Protein AF-N0ASH1-F1 (afdb_monomer_lite)

Radius of gyration: 16.99 Å; chains: 1; bounding box: 38×29×59 Å

pLDDT: mean 75.9, std 15.87, range [39.75, 93.0]

Structure (mmCIF, N/CA/C/O backbone):
data_AF-N0ASH1-F1
#
_entry.id   AF-N0ASH1-F1
#
loop_
_atom_site.group_PDB
_atom_site.id
_atom_site.type_symbol
_atom_site.label_atom_id
_atom_site.label_alt_id
_atom_site.label_comp_id
_atom_site.label_asym_id
_atom_site.label_entity_id
_atom_site.label_seq_id
_atom_site.pdbx_PDB_ins_code
_atom_site.Cartn_x
_atom_site.Cartn_y
_atom_site.Cartn_z
_atom_site.occupancy
_atom_site.B_iso_or_equiv
_atom_site.auth_seq_id
_atom_site.auth_comp_id
_atom_site.auth_asym_id
_atom_site.auth_atom_id
_atom_site.pdbx_PDB_model_num
ATOM 1 N N . MET A 1 1 ? -21.150 -9.308 -2.454 1.00 39.75 1 MET A N 1
ATOM 2 C CA . MET A 1 1 ? -20.164 -8.218 -2.294 1.00 39.75 1 MET A CA 1
ATOM 3 C C . MET A 1 1 ? -19.318 -8.538 -1.071 1.00 39.75 1 MET A C 1
ATOM 5 O O . MET A 1 1 ? -19.866 -8.576 0.022 1.00 39.75 1 MET A O 1
ATOM 9 N N . VAL A 1 2 ? -18.038 -8.876 -1.244 1.00 43.66 2 VAL A N 1
ATOM 10 C CA . VAL A 1 2 ? -17.147 -9.175 -0.110 1.00 43.66 2 VAL A CA 1
ATOM 11 C C . VAL A 1 2 ? -16.664 -7.842 0.457 1.00 43.66 2 VAL A C 1
ATOM 13 O O . VAL A 1 2 ? -16.093 -7.033 -0.272 1.00 43.66 2 VAL A O 1
ATOM 16 N N . LEU A 1 3 ? -16.948 -7.574 1.731 1.00 45.31 3 LEU A N 1
ATOM 17 C CA . LEU A 1 3 ? -16.422 -6.404 2.435 1.00 45.31 3 LEU A CA 1
ATOM 18 C C . LEU A 1 3 ? -14.893 -6.511 2.489 1.00 45.31 3 LEU A C 1
ATOM 20 O O . LEU A 1 3 ? -14.351 -7.302 3.257 1.00 45.31 3 LEU A O 1
ATOM 24 N N . LYS A 1 4 ? -14.199 -5.725 1.660 1.00 68.44 4 LYS A N 1
ATOM 25 C CA . LYS A 1 4 ? -12.736 -5.639 1.668 1.00 68.44 4 LYS A CA 1
ATOM 26 C C . LYS A 1 4 ? -12.288 -4.875 2.913 1.00 68.44 4 LYS A C 1
ATOM 28 O O . LYS A 1 4 ? -12.740 -3.755 3.169 1.00 68.44 4 LYS A O 1
ATOM 33 N N . LYS A 1 5 ? -11.418 -5.486 3.716 1.00 75.00 5 LYS A N 1
ATOM 34 C CA . LYS A 1 5 ? -10.922 -4.886 4.956 1.00 75.00 5 LYS A CA 1
ATOM 35 C C . LYS A 1 5 ? -9.997 -3.715 4.627 1.00 75.00 5 LYS A C 1
ATOM 37 O O . LYS A 1 5 ? -8.935 -3.901 4.044 1.00 75.00 5 LYS A O 1
ATOM 42 N N . LYS A 1 6 ? -10.428 -2.512 5.006 1.00 82.81 6 LYS A N 1
ATOM 43 C CA . LYS A 1 6 ? -9.694 -1.254 4.826 1.00 82.81 6 LYS A CA 1
ATOM 44 C C . LYS A 1 6 ? -8.549 -1.152 5.838 1.00 82.81 6 LYS A C 1
ATOM 46 O O . LYS A 1 6 ? -8.741 -1.387 7.033 1.00 82.81 6 LYS A O 1
ATOM 51 N N . LEU A 1 7 ? -7.368 -0.779 5.367 1.00 82.12 7 LEU A N 1
ATOM 52 C CA . LEU A 1 7 ? -6.109 -0.723 6.097 1.00 82.12 7 LEU A CA 1
ATOM 53 C C . LEU A 1 7 ? -5.510 0.685 6.008 1.00 82.12 7 LEU A C 1
ATOM 55 O O . LEU A 1 7 ? -5.461 1.300 4.944 1.00 82.12 7 LEU A O 1
ATOM 59 N N . SER A 1 8 ? -5.012 1.188 7.138 1.00 83.62 8 SER A N 1
ATOM 60 C CA . SER A 1 8 ? -4.124 2.354 7.134 1.00 83.62 8 SER A CA 1
ATOM 61 C C . SER A 1 8 ? -2.764 1.983 6.542 1.00 83.62 8 SER A C 1
ATOM 63 O O . SER A 1 8 ? -2.392 0.808 6.561 1.00 83.62 8 SER A O 1
ATOM 65 N N . VAL A 1 9 ? -1.986 2.978 6.104 1.00 86.25 9 VAL A N 1
ATOM 66 C CA . VAL A 1 9 ? -0.599 2.798 5.626 1.00 86.25 9 VAL A CA 1
ATOM 67 C C . VAL A 1 9 ? 0.216 1.963 6.612 1.00 86.25 9 VAL A C 1
ATOM 69 O O . VAL A 1 9 ? 0.762 0.926 6.250 1.00 86.25 9 VAL A O 1
ATOM 72 N N . LYS A 1 10 ? 0.197 2.342 7.893 1.00 86.69 10 LYS A N 1
ATOM 73 C CA . LYS A 1 10 ? 0.892 1.630 8.972 1.00 86.69 10 LYS A CA 1
ATOM 74 C C . LYS A 1 10 ? 0.444 0.177 9.141 1.00 86.69 10 LYS A C 1
ATOM 76 O O . LYS A 1 10 ? 1.268 -0.703 9.382 1.00 86.69 10 LYS A O 1
ATOM 81 N N . LYS A 1 11 ? -0.863 -0.102 9.048 1.00 86.94 11 LYS A N 1
ATOM 82 C CA . LYS A 1 11 ? -1.386 -1.479 9.149 1.00 86.94 11 LYS A CA 1
ATOM 83 C C . LYS A 1 11 ? -1.004 -2.306 7.925 1.00 86.94 11 LYS A C 1
ATOM 85 O O . LYS A 1 11 ? -0.643 -3.466 8.089 1.00 86.94 11 LYS A O 1
ATOM 90 N N . PHE A 1 12 ? -1.054 -1.709 6.739 1.00 90.56 12 PHE A N 1
ATOM 91 C CA . PHE A 1 12 ? -0.644 -2.356 5.500 1.00 90.56 12 PHE A CA 1
ATOM 92 C C . PHE A 1 12 ? 0.854 -2.681 5.521 1.00 90.56 12 PHE A C 1
ATOM 94 O O . PHE A 1 12 ? 1.215 -3.829 5.304 1.00 90.56 12 PHE A O 1
ATOM 101 N N . ALA A 1 13 ? 1.704 -1.722 5.904 1.00 90.00 13 ALA A N 1
ATOM 102 C CA . ALA A 1 13 ? 3.150 -1.894 6.065 1.00 90.00 13 ALA A CA 1
ATOM 103 C C . ALA A 1 13 ? 3.483 -3.085 6.987 1.00 90.00 13 ALA A C 1
ATOM 105 O O . ALA A 1 13 ? 4.200 -4.009 6.602 1.00 90.00 13 ALA A O 1
ATOM 106 N N . LYS A 1 14 ? 2.850 -3.136 8.170 1.00 89.56 14 LYS A N 1
ATOM 107 C CA . LYS A 1 14 ? 2.976 -4.276 9.094 1.00 89.56 14 LYS A CA 1
ATOM 108 C C . LYS A 1 14 ? 2.542 -5.604 8.473 1.00 89.56 14 LYS A C 1
ATOM 110 O O . LYS A 1 14 ? 3.194 -6.612 8.712 1.00 89.56 14 LYS A O 1
ATOM 115 N N . LEU A 1 15 ? 1.447 -5.613 7.713 1.00 88.88 15 LEU A N 1
ATOM 116 C CA . LEU A 1 15 ? 0.911 -6.825 7.092 1.00 88.88 15 LEU A CA 1
ATOM 117 C C . LEU A 1 15 ? 1.851 -7.392 6.022 1.00 88.88 15 LEU A C 1
ATOM 119 O O . LEU A 1 15 ? 2.010 -8.606 5.934 1.00 88.88 15 LEU A O 1
ATOM 123 N N . VAL A 1 16 ? 2.483 -6.525 5.231 1.00 88.31 16 VAL A N 1
ATOM 124 C CA . VAL A 1 16 ? 3.432 -6.937 4.188 1.00 88.31 16 VAL A CA 1
ATOM 125 C C . VAL A 1 16 ? 4.845 -7.192 4.722 1.00 88.31 16 VAL A C 1
ATOM 127 O O . VAL A 1 16 ? 5.719 -7.556 3.948 1.00 88.31 16 VAL A O 1
ATOM 130 N N . GLY A 1 17 ? 5.077 -7.025 6.029 1.00 84.50 17 GLY A N 1
ATOM 131 C CA . GLY A 1 17 ? 6.383 -7.251 6.654 1.00 84.50 17 GLY A CA 1
ATOM 132 C C . GLY A 1 17 ? 7.417 -6.155 6.372 1.00 84.50 17 GLY A C 1
ATOM 133 O O . GLY A 1 17 ? 8.607 -6.392 6.550 1.00 84.50 17 GLY A O 1
ATOM 134 N N . HIS A 1 18 ? 6.986 -4.959 5.955 1.00 73.94 18 HIS A N 1
ATOM 135 C CA . HIS A 1 18 ? 7.877 -3.840 5.638 1.00 73.94 18 HIS A CA 1
ATOM 136 C C . HIS A 1 18 ? 7.629 -2.635 6.544 1.00 73.94 18 HIS A C 1
ATOM 138 O O . HIS A 1 18 ? 6.498 -2.311 6.891 1.00 73.94 18 HIS A O 1
ATOM 144 N N . HIS A 1 19 ? 8.699 -1.924 6.899 1.00 68.06 19 HIS A N 1
ATOM 145 C CA . HIS A 1 19 ? 8.627 -0.759 7.789 1.00 68.06 19 HIS A CA 1
ATOM 146 C C . HIS A 1 19 ? 8.636 0.593 7.055 1.00 68.06 19 HIS A C 1
ATOM 148 O O . HIS A 1 19 ? 8.508 1.631 7.700 1.00 68.06 19 HIS A O 1
ATOM 154 N N . SER A 1 20 ? 8.749 0.609 5.719 1.00 83.31 20 SER A N 1
ATOM 155 C CA . SER A 1 20 ? 8.739 1.857 4.944 1.00 83.31 20 SER A CA 1
ATOM 156 C C . SER A 1 20 ? 7.311 2.327 4.662 1.00 83.31 20 SER A C 1
ATOM 158 O O . SER A 1 20 ? 6.754 2.082 3.593 1.00 83.31 20 SER A O 1
ATOM 160 N N . GLU A 1 21 ? 6.711 3.039 5.620 1.00 85.94 21 GLU A N 1
ATOM 161 C CA . GLU A 1 21 ? 5.430 3.728 5.406 1.00 85.94 21 GLU A CA 1
ATOM 162 C C . GLU A 1 21 ? 5.499 4.717 4.225 1.00 85.94 21 GLU A C 1
ATOM 164 O O . GLU A 1 21 ? 4.500 4.912 3.538 1.00 85.94 21 GLU A O 1
ATOM 169 N N . GLY A 1 22 ? 6.679 5.284 3.941 1.00 87.00 22 GLY A N 1
ATOM 170 C CA . GLY A 1 22 ? 6.913 6.167 2.794 1.00 87.00 22 GLY A CA 1
ATOM 171 C C . GLY A 1 22 ? 6.636 5.487 1.452 1.00 87.00 22 GLY A C 1
ATOM 172 O O . GLY A 1 22 ? 5.841 5.993 0.665 1.00 87.00 22 GLY A O 1
ATOM 173 N N . ASN A 1 23 ? 7.194 4.296 1.215 1.00 89.06 23 ASN A N 1
ATOM 174 C CA . ASN A 1 23 ? 6.957 3.579 -0.045 1.00 89.06 23 ASN A CA 1
ATOM 175 C C . ASN A 1 23 ? 5.496 3.121 -0.173 1.00 89.06 23 ASN A C 1
ATOM 177 O O . ASN A 1 23 ? 4.941 3.128 -1.269 1.00 89.06 23 ASN A O 1
ATOM 181 N N . ILE A 1 24 ? 4.842 2.783 0.943 1.00 91.19 24 ILE A N 1
ATOM 182 C CA . ILE A 1 24 ? 3.409 2.455 0.952 1.00 91.19 24 ILE A CA 1
ATOM 183 C C . ILE A 1 24 ? 2.548 3.681 0.604 1.00 91.19 24 ILE A C 1
ATOM 185 O O . ILE A 1 24 ? 1.548 3.538 -0.101 1.00 91.19 24 ILE A O 1
ATOM 189 N N . ARG A 1 25 ? 2.927 4.891 1.046 1.00 89.12 25 ARG A N 1
ATOM 190 C CA . ARG A 1 25 ? 2.254 6.141 0.641 1.00 89.12 25 ARG A CA 1
ATOM 191 C C . ARG A 1 25 ? 2.397 6.384 -0.858 1.00 89.12 25 ARG A C 1
ATOM 193 O O . ARG A 1 25 ? 1.386 6.605 -1.516 1.00 89.12 25 ARG A O 1
ATOM 200 N N . VAL A 1 26 ? 3.612 6.254 -1.396 1.00 89.81 26 VAL A N 1
ATOM 201 C CA . VAL A 1 26 ? 3.876 6.402 -2.840 1.00 89.81 26 VAL A CA 1
ATOM 202 C C . VAL A 1 26 ? 3.082 5.377 -3.652 1.00 89.81 26 VAL A C 1
ATOM 204 O O . VAL A 1 26 ? 2.479 5.713 -4.668 1.00 89.81 26 VAL A O 1
ATOM 207 N N . PHE A 1 27 ? 3.002 4.133 -3.182 1.00 91.75 27 PHE A N 1
ATOM 208 C CA . PHE A 1 27 ? 2.173 3.111 -3.815 1.00 91.75 27 PHE A CA 1
ATOM 209 C C . PHE A 1 27 ? 0.686 3.472 -3.807 1.00 91.75 27 PHE A C 1
ATOM 211 O O . PHE A 1 27 ? 0.034 3.404 -4.848 1.00 91.75 27 PHE A O 1
ATOM 218 N N . ARG A 1 28 ? 0.152 3.928 -2.665 1.00 90.44 28 ARG A N 1
ATOM 219 C CA . ARG A 1 28 ? -1.238 4.403 -2.564 1.00 90.44 28 ARG A CA 1
ATOM 220 C C . ARG A 1 28 ? -1.509 5.562 -3.524 1.00 90.44 28 ARG A C 1
ATOM 222 O O . ARG A 1 28 ? -2.564 5.597 -4.149 1.00 90.44 28 ARG A O 1
ATOM 229 N N . GLU A 1 29 ? -0.570 6.492 -3.654 1.00 88.38 29 GLU A N 1
ATOM 230 C CA . GLU A 1 29 ? -0.657 7.605 -4.600 1.00 88.38 29 GLU A CA 1
ATOM 231 C C . GLU A 1 29 ? -0.696 7.115 -6.053 1.00 88.38 29 GLU A C 1
ATOM 233 O O . GLU A 1 29 ? -1.580 7.514 -6.810 1.00 88.38 29 GLU A O 1
ATOM 238 N N . ARG A 1 30 ? 0.179 6.180 -6.435 1.00 89.25 30 ARG A N 1
ATOM 239 C CA . ARG A 1 30 ? 0.207 5.624 -7.797 1.00 89.25 30 ARG A CA 1
ATOM 240 C C . ARG A 1 30 ? -1.066 4.877 -8.167 1.00 89.25 30 ARG A C 1
ATOM 242 O O . ARG A 1 30 ? -1.588 5.083 -9.260 1.00 89.25 30 ARG A O 1
ATOM 249 N N . LEU A 1 31 ? -1.627 4.097 -7.243 1.00 89.12 31 LEU A N 1
ATOM 250 C CA . LEU A 1 31 ? -2.933 3.462 -7.446 1.00 89.12 31 LEU A CA 1
ATOM 251 C C . LEU A 1 31 ? -4.034 4.492 -7.750 1.00 89.12 31 LEU A C 1
ATOM 253 O O . LEU A 1 31 ? -4.928 4.212 -8.547 1.00 89.12 31 LEU A O 1
ATOM 257 N N . ARG A 1 32 ? -3.972 5.694 -7.161 1.00 86.88 32 ARG A N 1
ATOM 258 C CA . ARG A 1 32 ? -4.926 6.776 -7.464 1.00 86.88 32 ARG A CA 1
ATOM 259 C C . ARG A 1 32 ? -4.677 7.418 -8.815 1.00 86.88 32 ARG A C 1
ATOM 261 O O . ARG A 1 32 ? -5.633 7.632 -9.552 1.00 86.88 32 ARG A O 1
ATOM 268 N N . LEU A 1 33 ? -3.418 7.696 -9.154 1.00 84.94 33 LEU A N 1
ATOM 269 C CA . LEU A 1 33 ? -3.050 8.250 -10.464 1.00 84.94 33 LEU A CA 1
ATOM 270 C C . LEU A 1 33 ? -3.499 7.332 -11.611 1.00 84.94 33 LEU A C 1
ATOM 272 O O . LEU A 1 33 ? -3.892 7.799 -12.679 1.00 84.94 33 LEU A O 1
ATOM 276 N N . LYS A 1 34 ? -3.495 6.019 -11.366 1.00 83.31 34 LYS A N 1
ATOM 277 C CA . LYS A 1 34 ? -3.980 4.991 -12.296 1.00 83.31 34 LYS A CA 1
ATOM 278 C C . LYS A 1 34 ? -5.490 4.724 -12.185 1.00 83.31 34 LYS A C 1
ATOM 280 O O . LYS A 1 34 ? -6.013 3.873 -12.891 1.00 83.31 34 LYS A O 1
ATOM 285 N N . GLY A 1 35 ? -6.206 5.440 -11.314 1.00 81.69 35 GLY A N 1
ATOM 286 C CA . GLY A 1 35 ? -7.660 5.332 -11.153 1.00 81.69 35 GLY A CA 1
ATOM 287 C C . GLY A 1 35 ? -8.152 4.036 -10.498 1.00 81.69 35 GLY A C 1
ATOM 288 O O . GLY A 1 35 ? -9.351 3.768 -10.525 1.00 81.69 35 GLY A O 1
ATOM 289 N N . ILE A 1 36 ? -7.254 3.245 -9.903 1.00 84.94 36 ILE A N 1
ATOM 290 C CA . ILE A 1 36 ? -7.564 1.950 -9.274 1.00 84.94 36 ILE A CA 1
ATOM 291 C C . ILE A 1 36 ? -8.296 2.152 -7.951 1.00 84.94 36 ILE A C 1
ATOM 293 O O . ILE A 1 36 ? -9.240 1.430 -7.633 1.00 84.94 36 ILE A O 1
ATOM 297 N N . ILE A 1 37 ? -7.872 3.158 -7.186 1.00 84.25 37 ILE A N 1
ATOM 298 C CA . ILE A 1 37 ? -8.541 3.582 -5.955 1.00 84.25 37 ILE A CA 1
ATOM 299 C C . ILE A 1 37 ? -8.868 5.071 -6.037 1.00 84.25 37 ILE A C 1
ATOM 301 O O . ILE A 1 37 ? -8.190 5.838 -6.724 1.00 84.25 37 ILE A O 1
ATOM 305 N N . LYS A 1 38 ? -9.906 5.506 -5.325 1.00 80.88 38 LYS A N 1
ATOM 306 C CA . LYS A 1 38 ? -10.304 6.919 -5.304 1.00 80.88 38 LYS A CA 1
ATOM 307 C C . LYS A 1 38 ? -9.422 7.746 -4.367 1.00 80.88 38 LYS A C 1
ATOM 309 O O . LYS A 1 38 ? -8.723 7.233 -3.488 1.00 80.88 38 LYS A O 1
ATOM 314 N N . ASN A 1 39 ? -9.511 9.069 -4.509 1.00 75.25 39 ASN A N 1
ATOM 315 C CA . ASN A 1 39 ? -8.930 9.995 -3.539 1.00 75.25 39 ASN A CA 1
ATOM 316 C C . ASN A 1 39 ? -9.411 9.659 -2.124 1.00 75.25 39 ASN A C 1
ATOM 318 O O . ASN A 1 39 ? -10.594 9.397 -1.906 1.00 75.25 39 ASN A O 1
ATOM 322 N N . ASN A 1 40 ? -8.478 9.671 -1.169 1.00 71.88 40 ASN A N 1
ATOM 323 C CA . ASN A 1 40 ? -8.717 9.346 0.241 1.00 71.88 40 ASN A CA 1
ATOM 324 C C . ASN A 1 40 ? -9.201 7.910 0.515 1.00 71.88 40 ASN A C 1
ATOM 326 O O . ASN A 1 40 ? -9.556 7.591 1.651 1.00 71.88 40 ASN A O 1
ATOM 330 N N . GLU A 1 41 ? -9.191 7.022 -0.482 1.00 80.44 41 GLU A N 1
ATOM 331 C CA . GLU A 1 41 ? -9.506 5.617 -0.264 1.00 80.44 41 GLU A CA 1
ATOM 332 C C . GLU A 1 41 ? -8.326 4.912 0.437 1.00 80.44 41 GLU A C 1
ATOM 334 O O . GLU A 1 41 ? -7.174 5.056 0.009 1.00 80.44 41 GLU A O 1
ATOM 339 N N . PRO A 1 42 ? -8.571 4.206 1.558 1.00 82.94 42 PRO A N 1
ATOM 340 C CA . PRO A 1 42 ? -7.542 3.422 2.230 1.00 82.94 42 PRO A CA 1
ATOM 341 C C . PRO A 1 42 ? -7.178 2.178 1.416 1.00 82.94 42 PRO A C 1
ATOM 343 O O . PRO A 1 42 ? -7.990 1.669 0.647 1.00 82.94 42 PRO A O 1
ATOM 346 N N . LEU A 1 43 ? -5.976 1.651 1.654 1.00 88.88 43 LEU A N 1
ATOM 347 C CA . LEU A 1 43 ? -5.545 0.386 1.063 1.00 88.88 43 LEU A CA 1
ATOM 348 C C . LEU A 1 43 ? -6.388 -0.768 1.610 1.00 88.88 43 LEU A C 1
ATOM 350 O O . LEU A 1 43 ? -6.949 -0.685 2.702 1.00 88.88 43 LEU A O 1
ATOM 354 N N . THR A 1 44 ? -6.450 -1.868 0.883 1.00 90.00 44 THR A N 1
ATOM 355 C CA . THR A 1 44 ? -7.211 -3.062 1.255 1.00 90.00 44 THR A CA 1
ATOM 356 C C . THR A 1 44 ? -6.335 -4.311 1.133 1.00 90.00 44 THR A C 1
ATOM 358 O O . THR A 1 44 ? -5.289 -4.287 0.490 1.00 90.00 44 THR A O 1
ATOM 361 N N . GLU A 1 45 ? -6.703 -5.397 1.820 1.00 88.81 45 GLU A N 1
ATOM 362 C CA . GLU A 1 45 ? -5.881 -6.624 1.890 1.00 88.81 45 GLU A CA 1
ATOM 363 C C . GLU A 1 45 ? -5.653 -7.312 0.529 1.00 88.81 45 GLU A C 1
ATOM 365 O O . GLU A 1 45 ? -4.647 -7.989 0.344 1.00 88.81 45 GLU A O 1
ATOM 370 N N . ASP A 1 46 ? -6.534 -7.103 -0.443 1.00 88.50 46 ASP A N 1
ATOM 371 C CA . ASP A 1 46 ? -6.405 -7.581 -1.827 1.00 88.50 46 ASP A CA 1
ATOM 372 C C . ASP A 1 46 ? -5.269 -6.910 -2.613 1.00 88.50 46 ASP A C 1
ATOM 374 O O . ASP A 1 46 ? -4.840 -7.448 -3.625 1.00 88.50 46 ASP A O 1
ATOM 378 N N . LEU A 1 47 ? -4.725 -5.788 -2.133 1.00 90.56 47 LEU A N 1
ATOM 379 C CA . LEU A 1 47 ? -3.547 -5.150 -2.729 1.00 90.56 47 LEU A CA 1
ATOM 380 C C . LEU A 1 47 ? -2.224 -5.752 -2.220 1.00 90.56 47 LEU A C 1
ATOM 382 O O . LEU A 1 47 ? -1.150 -5.374 -2.687 1.00 90.56 47 LEU A O 1
ATOM 386 N N . VAL A 1 48 ? -2.266 -6.688 -1.263 1.00 90.81 48 VAL A N 1
ATOM 387 C CA . VAL A 1 48 ? -1.062 -7.349 -0.727 1.00 90.81 48 VAL A CA 1
ATOM 388 C C . VAL A 1 48 ? -0.313 -8.172 -1.786 1.00 90.81 48 VAL A C 1
ATOM 390 O O . VAL A 1 48 ? 0.912 -8.059 -1.823 1.00 90.81 48 VAL A O 1
ATOM 393 N N . PRO A 1 49 ? -0.965 -8.984 -2.643 1.00 90.38 49 PRO A N 1
ATOM 394 C CA . PRO A 1 49 ? -0.282 -9.678 -3.736 1.00 90.38 49 PRO A CA 1
ATOM 395 C C . PRO A 1 49 ? 0.427 -8.713 -4.693 1.00 90.38 49 PRO A C 1
ATOM 397 O O . PRO A 1 49 ? 1.608 -8.902 -4.964 1.00 90.38 49 PRO A O 1
ATOM 400 N N . VAL A 1 50 ? -0.242 -7.621 -5.084 1.00 91.75 50 VAL A N 1
ATOM 401 C CA . VAL A 1 50 ? 0.337 -6.567 -5.940 1.00 91.75 50 VAL A CA 1
ATOM 402 C C . VAL A 1 50 ? 1.595 -5.977 -5.298 1.00 91.75 50 VAL A C 1
ATOM 404 O O . VAL A 1 50 ? 2.635 -5.853 -5.938 1.00 91.75 50 VAL A O 1
ATOM 407 N N . TRP A 1 51 ? 1.545 -5.674 -3.997 1.00 93.00 51 TRP A N 1
ATOM 408 C CA . TRP A 1 51 ? 2.721 -5.191 -3.272 1.00 93.00 51 TRP A CA 1
ATOM 409 C C . TRP A 1 51 ? 3.873 -6.207 -3.252 1.00 93.00 51 TRP A C 1
ATOM 411 O O . TRP A 1 51 ? 5.034 -5.824 -3.391 1.00 93.00 51 TRP A O 1
ATOM 421 N N . LYS A 1 52 ? 3.575 -7.500 -3.080 1.00 91.06 52 LYS A N 1
ATOM 422 C CA . LYS A 1 52 ? 4.600 -8.555 -3.094 1.00 91.06 52 LYS A CA 1
ATOM 423 C C . LYS A 1 52 ? 5.295 -8.647 -4.448 1.00 91.06 52 LYS A C 1
ATOM 425 O O . LYS A 1 52 ? 6.511 -8.7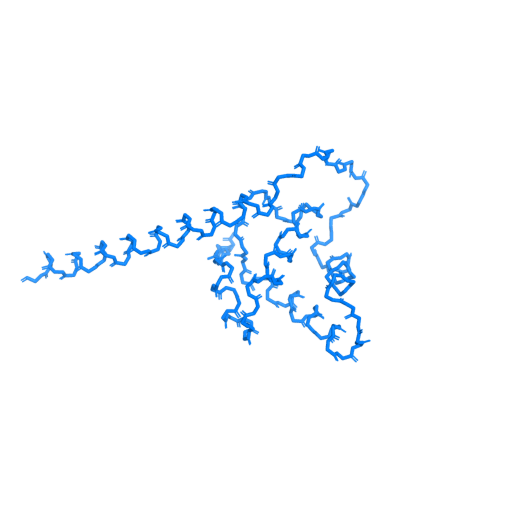80 -4.473 1.00 91.06 52 LYS A O 1
ATOM 430 N N . GLU A 1 53 ? 4.556 -8.523 -5.546 1.00 91.56 53 GLU A N 1
ATOM 431 C CA . GLU A 1 53 ? 5.131 -8.495 -6.895 1.00 91.56 53 GLU A CA 1
ATOM 432 C C . GLU A 1 53 ? 6.042 -7.279 -7.104 1.00 91.56 53 GLU A C 1
ATOM 434 O O . GLU A 1 53 ? 7.152 -7.431 -7.613 1.00 91.56 53 GLU A O 1
ATOM 439 N N . ILE A 1 54 ? 5.630 -6.093 -6.635 1.00 92.38 54 ILE A N 1
ATOM 440 C CA . ILE A 1 54 ? 6.460 -4.873 -6.668 1.00 92.38 54 ILE A CA 1
ATOM 441 C C . ILE A 1 54 ? 7.758 -5.089 -5.888 1.00 92.38 54 ILE A C 1
ATOM 443 O O . ILE A 1 54 ? 8.841 -4.769 -6.376 1.00 92.38 54 ILE A O 1
ATOM 447 N N . PHE A 1 55 ? 7.658 -5.648 -4.682 1.00 91.44 55 PHE A N 1
ATOM 448 C CA . PHE A 1 55 ? 8.821 -5.934 -3.851 1.00 91.44 55 PHE A CA 1
ATOM 449 C C . PHE A 1 55 ? 9.763 -6.942 -4.521 1.00 91.44 55 PHE A C 1
ATOM 451 O O . PHE A 1 55 ? 10.970 -6.722 -4.566 1.00 91.44 55 PHE A O 1
ATOM 458 N N . THR A 1 56 ? 9.219 -8.017 -5.096 1.00 90.44 56 THR A N 1
ATOM 459 C CA . THR A 1 56 ? 9.991 -9.003 -5.857 1.00 90.44 56 THR A CA 1
ATOM 460 C C . THR A 1 56 ? 10.703 -8.365 -7.047 1.00 90.44 56 THR A C 1
ATOM 462 O O . THR A 1 56 ? 11.889 -8.626 -7.238 1.00 90.44 56 THR A O 1
ATOM 465 N N . ALA A 1 57 ? 10.028 -7.505 -7.814 1.00 88.25 57 ALA A N 1
A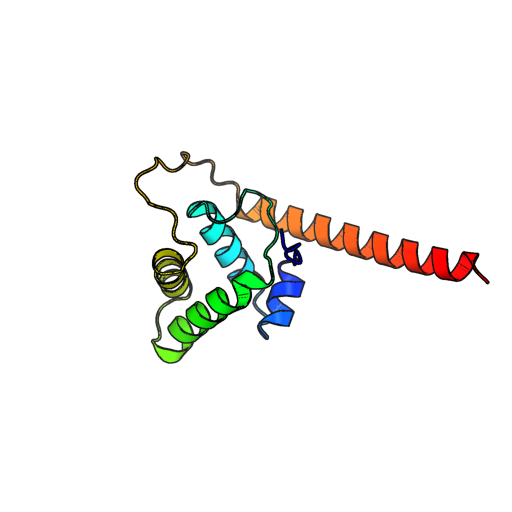TOM 466 C CA . ALA A 1 57 ? 10.652 -6.779 -8.916 1.00 88.25 57 ALA A CA 1
ATOM 467 C C . ALA A 1 57 ? 11.808 -5.897 -8.413 1.00 88.25 57 ALA A C 1
ATOM 469 O O . ALA A 1 57 ? 12.918 -5.999 -8.930 1.00 88.25 57 ALA A O 1
ATOM 470 N N . HIS A 1 58 ? 11.593 -5.108 -7.356 1.00 91.44 58 HIS A N 1
ATOM 471 C CA . HIS A 1 58 ? 12.631 -4.248 -6.781 1.00 91.44 58 HIS A CA 1
ATOM 472 C C . HIS A 1 58 ? 13.865 -5.032 -6.308 1.00 91.44 58 HIS A C 1
ATOM 474 O O . HIS A 1 58 ? 14.978 -4.761 -6.753 1.00 91.44 58 HIS A O 1
ATOM 480 N N . GLU A 1 59 ? 13.676 -6.025 -5.436 1.00 89.62 59 GLU A N 1
ATOM 481 C CA . GLU A 1 59 ? 14.793 -6.728 -4.792 1.00 89.62 59 GLU A CA 1
ATOM 482 C C . GLU A 1 59 ? 15.506 -7.708 -5.724 1.00 89.62 59 GLU A C 1
ATOM 484 O O . GLU A 1 59 ? 16.723 -7.855 -5.655 1.00 89.62 59 GLU A O 1
ATOM 489 N N . GLN A 1 60 ? 14.761 -8.417 -6.579 1.00 84.69 60 GLN A N 1
ATOM 490 C CA . GLN A 1 60 ? 15.342 -9.484 -7.399 1.00 84.69 60 GLN A CA 1
ATOM 491 C C . GLN A 1 60 ? 15.814 -8.987 -8.761 1.00 84.69 60 GLN A C 1
ATOM 493 O O . GLN A 1 60 ? 16.759 -9.546 -9.312 1.00 84.69 60 GLN A O 1
ATOM 498 N N . GLN A 1 61 ? 15.166 -7.958 -9.315 1.00 82.75 61 GLN A N 1
ATOM 499 C CA . GLN A 1 61 ? 15.500 -7.421 -10.640 1.00 82.75 61 GLN A CA 1
ATOM 500 C C . GLN A 1 61 ? 16.283 -6.104 -10.550 1.00 82.75 61 GLN A C 1
ATOM 502 O O . GLN A 1 61 ? 16.766 -5.618 -11.568 1.00 82.75 61 GLN A O 1
ATOM 507 N N . GLY A 1 62 ? 16.438 -5.535 -9.347 1.00 85.38 62 GLY A N 1
ATOM 508 C CA . GLY A 1 62 ? 17.238 -4.331 -9.106 1.00 85.38 62 GLY A CA 1
ATOM 509 C C . GLY A 1 62 ? 16.645 -3.052 -9.701 1.00 85.38 62 GLY A C 1
ATOM 510 O O . GLY A 1 62 ? 17.351 -2.053 -9.822 1.00 85.38 62 GLY A O 1
ATOM 511 N N . VAL A 1 63 ? 15.370 -3.073 -10.094 1.00 88.88 63 VAL A N 1
ATOM 512 C CA . VAL A 1 63 ? 14.662 -1.896 -10.619 1.00 88.88 63 VAL A CA 1
ATOM 513 C C . VAL A 1 63 ? 14.297 -0.941 -9.487 1.00 88.88 63 VAL A C 1
ATOM 515 O O . VAL A 1 63 ? 14.128 -1.360 -8.342 1.00 88.88 63 VAL A O 1
ATOM 518 N N . SER A 1 64 ? 14.147 0.353 -9.768 1.00 91.19 64 SER A N 1
ATOM 519 C CA . SER A 1 64 ? 13.723 1.300 -8.732 1.00 91.19 64 SER A CA 1
ATOM 520 C C . SER A 1 64 ? 12.303 0.993 -8.232 1.00 91.19 64 SER A C 1
ATOM 522 O O . SER A 1 64 ? 11.479 0.429 -8.952 1.00 91.19 64 SER A O 1
ATOM 524 N N . TRP A 1 65 ? 11.978 1.404 -7.001 1.00 89.88 65 TRP A N 1
ATOM 525 C CA . TRP A 1 65 ? 10.629 1.242 -6.438 1.00 89.88 65 TRP A CA 1
ATOM 526 C C . TRP A 1 65 ? 9.537 1.813 -7.341 1.00 89.88 65 TRP A C 1
ATOM 528 O O . TRP A 1 65 ? 8.486 1.205 -7.503 1.00 89.88 65 TRP A O 1
ATOM 538 N N . THR A 1 66 ? 9.786 2.974 -7.937 1.00 88.81 66 THR A N 1
ATOM 539 C CA . THR A 1 66 ? 8.852 3.625 -8.852 1.00 88.81 66 THR A CA 1
ATOM 540 C C . THR A 1 66 ? 8.655 2.815 -10.128 1.00 88.81 66 THR A C 1
ATOM 542 O O . THR A 1 66 ? 7.520 2.559 -10.512 1.00 88.81 66 THR A O 1
ATOM 545 N N . GLU A 1 67 ? 9.730 2.336 -10.753 1.00 88.62 67 GLU A N 1
ATOM 546 C CA . GLU A 1 67 ? 9.617 1.506 -11.961 1.00 88.62 67 GLU A CA 1
ATOM 547 C C . GLU A 1 67 ? 8.902 0.185 -11.667 1.00 88.62 67 GLU A C 1
ATOM 549 O O . GLU A 1 67 ? 8.010 -0.206 -12.415 1.00 88.62 67 GLU A O 1
ATOM 554 N N . ALA A 1 68 ? 9.223 -0.462 -10.541 1.00 90.94 68 ALA A N 1
ATOM 555 C CA . ALA A 1 68 ? 8.534 -1.667 -10.090 1.00 90.94 68 ALA A CA 1
ATOM 556 C C . ALA A 1 68 ? 7.032 -1.420 -9.879 1.00 90.94 68 ALA A C 1
ATOM 558 O O . ALA A 1 68 ? 6.208 -2.223 -10.313 1.00 90.94 68 ALA A O 1
ATOM 559 N N . MET A 1 69 ? 6.669 -0.302 -9.236 1.00 93.00 69 MET A N 1
ATOM 560 C CA . MET A 1 69 ? 5.273 0.078 -9.011 1.00 93.00 69 MET A CA 1
ATOM 561 C C . MET A 1 69 ? 4.526 0.304 -10.323 1.00 93.00 69 MET A C 1
ATOM 563 O O . MET A 1 69 ? 3.457 -0.273 -10.488 1.00 93.00 69 MET A O 1
ATOM 567 N N . ASP A 1 70 ? 5.062 1.111 -11.245 1.00 90.12 70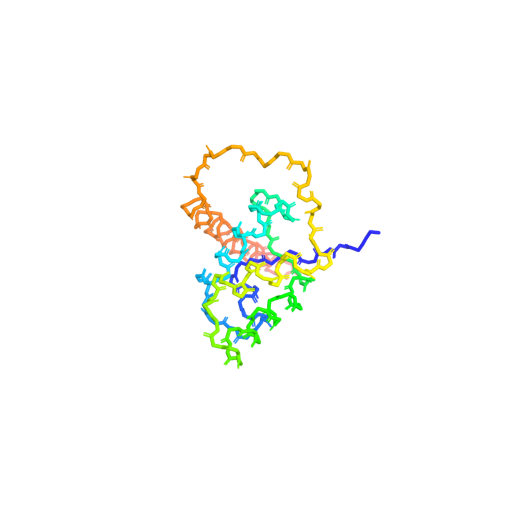 ASP A N 1
ATOM 568 C CA . ASP A 1 70 ? 4.392 1.355 -12.533 1.00 90.12 70 ASP A CA 1
ATOM 569 C C . ASP A 1 70 ? 4.232 0.065 -13.323 1.00 90.12 70 ASP A C 1
ATOM 571 O O . ASP A 1 70 ? 3.129 -0.249 -13.764 1.00 90.12 70 ASP A O 1
ATOM 575 N N . HIS A 1 71 ? 5.313 -0.710 -13.435 1.00 88.94 71 HIS A N 1
ATOM 576 C CA . HIS A 1 71 ? 5.304 -1.947 -14.195 1.00 88.94 71 HIS A CA 1
ATOM 577 C C . HIS A 1 71 ? 4.258 -2.927 -13.657 1.00 88.94 71 HIS A C 1
ATOM 579 O O . HIS A 1 71 ? 3.424 -3.410 -14.418 1.00 88.94 71 HIS A O 1
ATOM 585 N N . VAL A 1 72 ? 4.267 -3.216 -12.353 1.00 88.25 72 VAL A N 1
ATOM 586 C CA . VAL A 1 72 ? 3.332 -4.191 -11.774 1.00 88.25 72 VAL A CA 1
ATOM 587 C C . VAL A 1 72 ? 1.898 -3.675 -11.815 1.00 88.25 72 VAL A C 1
ATOM 589 O O . VAL A 1 72 ? 1.001 -4.430 -12.175 1.00 88.25 72 VAL A O 1
ATOM 592 N N . ILE A 1 73 ? 1.658 -2.401 -11.490 1.00 89.12 73 ILE A N 1
ATOM 593 C CA . ILE A 1 73 ? 0.302 -1.841 -11.502 1.00 89.12 73 ILE A CA 1
ATOM 594 C C . ILE A 1 73 ? -0.302 -1.918 -12.912 1.00 89.12 73 ILE A C 1
ATOM 596 O O . ILE A 1 73 ? -1.433 -2.390 -13.053 1.00 89.12 73 ILE A O 1
ATOM 600 N N . ASP A 1 74 ? 0.457 -1.534 -13.942 1.00 86.62 74 ASP A N 1
ATOM 601 C CA . ASP A 1 74 ? -0.012 -1.516 -15.334 1.00 86.62 74 ASP A CA 1
ATOM 602 C C . ASP A 1 74 ? -0.287 -2.917 -15.903 1.00 86.62 74 ASP A C 1
ATOM 604 O O . ASP A 1 74 ? -1.155 -3.063 -16.766 1.00 86.62 74 ASP A O 1
ATOM 608 N N . HIS A 1 75 ? 0.397 -3.944 -15.390 1.00 81.19 75 HIS A N 1
ATOM 609 C CA . HIS A 1 75 ? 0.244 -5.341 -15.820 1.00 81.19 75 HIS A CA 1
ATOM 610 C C . HIS A 1 75 ? -0.614 -6.194 -14.868 1.00 81.19 75 HIS A C 1
ATOM 612 O O . HIS A 1 75 ? -0.765 -7.396 -15.089 1.00 81.19 75 HIS A O 1
ATOM 618 N N . SER A 1 76 ? -1.181 -5.600 -13.815 1.00 75.06 76 SER A N 1
ATOM 619 C CA . SER A 1 76 ? -2.032 -6.307 -12.852 1.00 75.06 76 SER A CA 1
ATOM 620 C C . SER A 1 76 ? -3.480 -6.448 -13.335 1.00 75.06 76 SER A C 1
ATOM 622 O O . SER A 1 76 ? -3.947 -5.710 -14.201 1.00 75.06 76 SER A O 1
ATOM 624 N N . GLU A 1 77 ? -4.248 -7.337 -12.695 1.00 68.19 77 GLU A N 1
ATOM 625 C CA . GLU A 1 77 ? -5.707 -7.454 -12.896 1.00 68.19 77 GLU A CA 1
ATOM 626 C C . GLU A 1 77 ? -6.487 -6.163 -12.567 1.00 68.19 77 GLU A C 1
ATOM 628 O O . GLU A 1 77 ? -7.663 -6.041 -12.906 1.00 68.19 77 GLU A O 1
ATOM 633 N N . TYR A 1 78 ? -5.834 -5.197 -11.913 1.00 57.72 78 TYR A N 1
ATOM 634 C CA . TYR A 1 78 ? -6.379 -3.888 -11.563 1.00 57.72 78 TYR A CA 1
ATOM 635 C C . TYR A 1 78 ? -6.128 -2.829 -12.645 1.00 57.72 78 TYR A C 1
ATOM 637 O O . TYR A 1 78 ? -6.536 -1.683 -12.464 1.00 57.72 78 TYR A O 1
ATOM 645 N N . SER A 1 79 ? -5.464 -3.184 -13.749 1.00 53.72 79 SER A N 1
ATOM 646 C CA . SER A 1 79 ? -5.175 -2.263 -14.847 1.00 53.72 79 SER A CA 1
ATOM 647 C C . SER A 1 79 ? -6.474 -1.694 -15.427 1.00 53.72 79 SER A C 1
ATOM 649 O O . SER A 1 79 ? -7.360 -2.424 -15.879 1.00 53.72 79 SER A O 1
ATOM 651 N N . VAL A 1 80 ? -6.614 -0.368 -15.367 1.00 54.44 80 VAL A N 1
ATOM 652 C CA . VAL A 1 80 ? -7.743 0.352 -15.959 1.00 54.44 80 VAL A CA 1
ATOM 653 C C . VAL A 1 80 ? -7.370 0.692 -17.398 1.00 54.44 80 VAL A C 1
ATOM 655 O O . VAL A 1 80 ? -6.304 1.252 -17.645 1.00 54.44 80 VAL A O 1
ATOM 658 N N . ASP A 1 81 ? -8.257 0.370 -18.340 1.00 48.50 81 ASP A N 1
ATOM 659 C CA . ASP A 1 81 ? -8.099 0.681 -19.763 1.00 48.50 81 ASP A CA 1
ATOM 660 C C . ASP A 1 81 ? -7.761 2.177 -19.950 1.00 48.50 81 ASP A C 1
ATOM 662 O O . ASP A 1 81 ? -8.572 3.060 -19.649 1.00 48.50 81 ASP A O 1
ATOM 666 N N . GLN A 1 82 ? -6.534 2.461 -20.404 1.00 50.59 82 GLN A N 1
ATOM 667 C CA . GLN A 1 82 ? -5.949 3.810 -20.500 1.00 50.59 82 GLN A CA 1
ATOM 668 C C . GLN A 1 82 ? -6.610 4.694 -21.574 1.00 50.59 82 GLN A C 1
ATOM 670 O O . GLN A 1 82 ? -6.195 5.825 -21.810 1.00 50.59 82 GLN A O 1
ATOM 675 N N . SER A 1 83 ? -7.663 4.207 -22.227 1.00 47.81 83 SER A N 1
ATOM 676 C CA . SER A 1 83 ? -8.400 4.917 -23.272 1.00 47.81 83 SER A CA 1
ATOM 677 C C . SER A 1 83 ? -9.369 5.996 -22.749 1.00 47.81 83 SER A C 1
ATOM 679 O O . SER A 1 83 ? -10.054 6.644 -23.544 1.00 47.81 83 SER A O 1
ATOM 681 N N . LYS A 1 84 ? -9.407 6.264 -21.432 1.00 40.84 84 LYS A N 1
ATOM 682 C CA . LYS A 1 84 ? -10.138 7.404 -20.845 1.00 40.84 84 LYS A CA 1
ATOM 683 C C . LYS A 1 84 ? -9.193 8.511 -20.362 1.00 40.84 84 LYS A C 1
ATOM 685 O O . LYS A 1 84 ? -8.194 8.208 -19.716 1.00 40.84 84 LYS A O 1
ATOM 690 N N . PRO A 1 85 ? -9.524 9.793 -20.619 1.00 40.22 85 PRO A N 1
ATOM 691 C CA . PRO A 1 85 ? -8.678 10.916 -20.234 1.00 40.22 85 PRO A CA 1
ATOM 692 C C . PRO A 1 85 ? -8.490 10.948 -18.713 1.00 40.22 85 PRO A C 1
ATOM 694 O O . PRO A 1 85 ? -9.467 10.961 -17.959 1.00 40.22 85 PRO A O 1
ATOM 697 N N . GLN A 1 86 ? -7.229 10.948 -18.275 1.00 46.75 86 GLN A N 1
ATOM 698 C CA . GLN A 1 86 ? -6.862 11.170 -16.879 1.00 46.75 86 GLN A CA 1
ATOM 699 C C . GLN A 1 86 ? -7.288 12.587 -16.451 1.00 46.75 86 GLN A C 1
ATOM 701 O O . GLN A 1 86 ? -7.137 13.529 -17.235 1.00 46.75 86 GLN A O 1
ATOM 706 N N . PRO A 1 87 ? -7.817 12.773 -15.227 1.00 42.09 87 PRO A N 1
ATOM 707 C CA . PRO A 1 87 ? -8.117 14.099 -14.705 1.00 42.09 87 PRO A CA 1
ATOM 708 C C . PRO A 1 87 ? -6.833 14.929 -14.609 1.00 42.09 87 PRO A C 1
ATOM 710 O O . PRO A 1 87 ? -5.832 14.469 -14.062 1.00 42.09 87 PRO A O 1
ATOM 713 N N . SER A 1 88 ? -6.885 16.145 -15.148 1.00 43.81 88 SER A N 1
ATOM 714 C CA . SER A 1 88 ? -5.799 17.121 -15.128 1.00 43.81 88 SER A CA 1
ATOM 715 C C . SER A 1 88 ? -5.404 17.519 -13.704 1.00 43.81 88 SER A C 1
ATOM 717 O O . SER A 1 88 ? -6.260 17.686 -12.835 1.00 43.81 88 SER A O 1
ATOM 719 N N . GLU A 1 89 ? -4.097 17.689 -13.525 1.00 52.81 89 GLU A N 1
ATOM 720 C CA . GLU A 1 89 ? -3.359 18.051 -12.316 1.00 52.81 89 GLU A CA 1
ATOM 721 C C . GLU A 1 89 ? -4.033 19.104 -11.417 1.00 52.81 89 GLU A C 1
ATOM 723 O O . GLU A 1 89 ? -4.113 20.280 -11.754 1.00 52.81 89 GLU A O 1
ATOM 728 N N . GLU A 1 90 ? -4.354 18.696 -10.190 1.00 40.72 90 GLU A N 1
ATOM 729 C CA . GLU A 1 90 ? -3.995 19.469 -8.998 1.00 40.72 90 GLU A CA 1
ATOM 730 C C . GLU A 1 90 ? -3.184 18.546 -8.080 1.00 40.72 90 GLU A C 1
ATOM 732 O O . GLU A 1 90 ? -3.714 17.712 -7.341 1.00 40.72 90 GLU A O 1
ATOM 737 N N . VAL A 1 91 ? -1.858 18.663 -8.172 1.00 49.12 91 VAL A N 1
ATOM 738 C CA . VAL A 1 91 ? -0.893 17.940 -7.337 1.00 49.12 91 VAL A CA 1
ATOM 739 C C . VAL A 1 91 ? -0.902 18.559 -5.936 1.00 49.12 91 VAL A C 1
ATOM 741 O O . VAL A 1 91 ? -0.099 19.425 -5.600 1.00 49.12 91 VAL A O 1
ATOM 744 N N . ILE A 1 92 ? -1.846 18.126 -5.100 1.00 50.09 92 ILE A N 1
ATOM 745 C CA . ILE A 1 92 ? -1.823 18.339 -3.644 1.00 50.09 92 ILE A CA 1
ATOM 746 C C . ILE A 1 92 ? -2.053 16.983 -2.965 1.00 50.09 92 ILE A C 1
ATOM 748 O O . ILE A 1 92 ? -3.066 16.748 -2.304 1.00 50.09 92 ILE A O 1
ATOM 752 N N . THR A 1 93 ? -1.140 16.039 -3.182 1.00 55.75 93 THR A N 1
ATOM 753 C CA . THR A 1 93 ? -1.324 14.634 -2.783 1.00 55.75 93 THR A CA 1
ATOM 754 C C . THR A 1 93 ? -0.578 14.280 -1.495 1.00 55.75 93 THR A C 1
ATOM 756 O O . THR A 1 93 ? -1.214 13.796 -0.559 1.00 55.75 93 THR A O 1
ATOM 759 N N . SER A 1 94 ? 0.713 14.614 -1.351 1.00 57.66 94 SER A N 1
ATOM 760 C CA . SER A 1 94 ? 1.498 14.115 -0.200 1.00 57.66 94 SER A CA 1
ATOM 761 C C . SER A 1 94 ? 1.055 14.691 1.157 1.00 57.66 94 SER A C 1
ATOM 763 O O . SER A 1 94 ? 0.822 13.945 2.107 1.00 57.66 94 SER A O 1
ATOM 765 N N . LYS A 1 95 ? 0.842 16.011 1.248 1.00 61.31 95 LYS A N 1
ATOM 766 C CA . LYS A 1 95 ? 0.468 16.681 2.510 1.00 61.31 95 LYS A CA 1
ATOM 767 C C . LYS A 1 95 ? -0.948 16.326 2.975 1.00 61.31 95 LYS A C 1
ATOM 769 O O . LYS A 1 95 ? -1.234 16.315 4.170 1.00 61.31 95 LYS A O 1
ATOM 774 N N . ASN A 1 96 ? -1.845 16.042 2.033 1.00 66.25 96 ASN A N 1
ATOM 775 C CA . ASN A 1 96 ? -3.198 15.586 2.344 1.00 66.25 96 ASN A CA 1
ATOM 776 C C . ASN A 1 96 ? -3.199 14.118 2.787 1.00 66.25 96 ASN A C 1
ATOM 778 O O . ASN A 1 96 ? -3.954 13.761 3.686 1.00 66.25 96 ASN A O 1
ATOM 782 N N . ASP A 1 97 ? -2.314 13.288 2.229 1.00 65.50 97 ASP A N 1
ATOM 783 C CA . ASP A 1 97 ? -2.142 11.898 2.651 1.00 65.50 97 ASP A CA 1
ATOM 784 C C . ASP A 1 97 ? -1.572 11.758 4.061 1.00 65.50 97 ASP A C 1
ATOM 786 O O . ASP A 1 97 ? -2.020 10.894 4.817 1.00 65.50 97 ASP A O 1
ATOM 790 N N . GLU A 1 98 ? -0.624 12.618 4.431 1.00 67.88 98 GLU A N 1
ATOM 791 C CA . GLU A 1 98 ? -0.108 12.720 5.800 1.00 67.88 98 GLU A CA 1
ATOM 792 C C . GLU A 1 98 ? -1.217 13.088 6.782 1.00 67.88 98 GLU A C 1
ATOM 794 O O . GLU A 1 98 ? -1.472 12.336 7.724 1.00 67.88 98 GLU A O 1
ATOM 799 N N . LYS A 1 99 ? -1.969 14.158 6.497 1.00 72.56 99 LYS A N 1
ATOM 800 C CA . LYS A 1 99 ? -3.117 14.565 7.321 1.00 72.56 99 LYS A CA 1
ATOM 801 C C . LYS A 1 99 ? -4.200 13.490 7.407 1.00 72.56 99 LYS A C 1
ATOM 803 O O . LYS A 1 99 ? -4.784 13.290 8.467 1.00 72.56 99 LYS A O 1
ATOM 808 N N . MET A 1 100 ? -4.485 12.780 6.316 1.00 71.88 100 MET A N 1
ATOM 809 C CA . MET A 1 100 ? -5.449 11.677 6.329 1.00 71.88 100 MET A CA 1
ATOM 810 C C . MET A 1 100 ? -4.972 10.515 7.200 1.00 71.88 100 MET A C 1
ATOM 812 O O . MET A 1 100 ? -5.778 9.932 7.924 1.00 71.88 100 MET A O 1
ATOM 816 N N . ASP A 1 101 ? -3.681 10.184 7.177 1.00 70.12 101 ASP A N 1
ATOM 817 C CA . ASP A 1 101 ? -3.142 9.134 8.041 1.00 70.12 101 ASP A CA 1
ATOM 818 C C . ASP A 1 101 ? -3.101 9.562 9.519 1.00 70.12 101 ASP A C 1
ATOM 820 O O . ASP A 1 101 ? -3.363 8.731 10.394 1.00 70.12 101 ASP A O 1
ATOM 824 N N . GLU A 1 102 ? -2.869 10.847 9.808 1.00 76.50 102 GLU A N 1
ATOM 825 C CA . GLU A 1 102 ? -3.038 11.430 11.148 1.00 76.50 102 GLU A CA 1
ATOM 826 C C . GLU A 1 102 ? -4.493 11.316 11.626 1.00 76.50 102 GLU A C 1
ATOM 828 O O . GLU A 1 102 ? -4.742 10.783 12.707 1.00 76.50 102 GLU A O 1
ATOM 833 N N . ILE A 1 103 ? -5.469 11.711 10.797 1.00 78.94 103 ILE A N 1
ATOM 834 C CA . ILE A 1 103 ? -6.904 11.589 11.110 1.00 78.94 103 ILE A CA 1
ATOM 835 C C . ILE A 1 103 ? -7.281 10.126 11.365 1.00 78.94 103 ILE A C 1
ATOM 837 O O . ILE A 1 103 ? -7.950 9.817 12.351 1.00 78.94 103 ILE A O 1
ATOM 841 N N . ILE A 1 104 ? -6.840 9.198 10.507 1.00 74.00 104 ILE A N 1
ATOM 842 C CA . ILE A 1 104 ? -7.102 7.764 10.689 1.00 74.00 104 ILE A CA 1
ATOM 843 C C . ILE A 1 104 ? -6.474 7.264 11.996 1.00 74.00 104 ILE A C 1
ATOM 845 O O . ILE A 1 104 ? -7.071 6.430 12.680 1.00 74.00 104 ILE A O 1
ATOM 849 N N . THR A 1 105 ? -5.287 7.749 12.359 1.00 76.25 105 THR A N 1
ATOM 850 C CA . THR A 1 105 ? -4.621 7.380 13.616 1.00 76.25 105 THR A CA 1
ATOM 851 C C . THR A 1 105 ? -5.422 7.868 14.821 1.00 76.25 105 THR A C 1
ATOM 853 O O . THR A 1 105 ? -5.804 7.040 15.647 1.00 76.25 105 THR A O 1
ATOM 856 N N . LEU A 1 106 ? -5.799 9.150 14.849 1.00 80.88 106 LEU A N 1
ATOM 857 C CA . LEU A 1 106 ? -6.618 9.741 15.914 1.00 80.88 106 LEU A CA 1
ATOM 858 C C . LEU A 1 106 ? -7.966 9.025 16.073 1.00 80.88 106 LEU A C 1
ATOM 860 O O . LEU A 1 106 ? -8.375 8.699 17.184 1.00 80.88 106 LE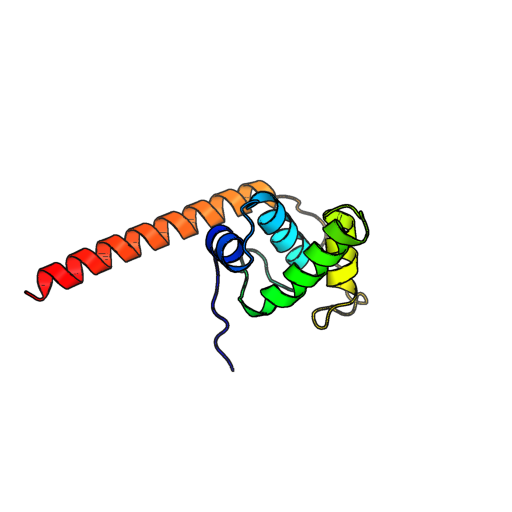U A O 1
ATOM 864 N N . LEU A 1 107 ? -8.643 8.699 14.967 1.00 76.88 107 LEU A N 1
ATOM 865 C CA . LEU A 1 107 ? -9.897 7.941 15.016 1.00 76.88 107 LEU A CA 1
ATOM 866 C C . LEU A 1 107 ? -9.705 6.535 15.602 1.00 76.88 107 LEU A C 1
ATOM 868 O O . LEU A 1 107 ? -10.565 6.058 16.342 1.00 76.88 107 LEU A O 1
ATOM 872 N N . ASN A 1 108 ? -8.590 5.857 15.302 1.00 71.25 108 ASN A N 1
ATOM 873 C CA . ASN A 1 108 ? -8.292 4.558 15.910 1.00 71.25 108 ASN A CA 1
ATOM 874 C C . ASN A 1 108 ? -8.012 4.685 17.417 1.00 71.25 108 ASN A C 1
ATOM 876 O O . ASN A 1 108 ? -8.451 3.817 18.168 1.00 71.25 108 ASN A O 1
ATOM 880 N N . GLU A 1 109 ? -7.319 5.737 17.858 1.00 76.75 109 GLU A N 1
ATOM 881 C CA . GLU A 1 109 ? -7.063 6.007 19.280 1.00 76.75 109 GLU A CA 1
ATOM 882 C C . GLU A 1 109 ? -8.367 6.274 20.041 1.00 76.75 109 GLU A C 1
ATOM 884 O O . GLU A 1 109 ? -8.635 5.610 21.042 1.00 76.75 109 GLU A O 1
ATOM 889 N N . ILE A 1 110 ? -9.244 7.128 19.499 1.00 80.00 110 ILE A N 1
ATOM 890 C CA . ILE A 1 110 ? -10.580 7.388 20.060 1.00 80.00 110 ILE A CA 1
ATOM 891 C 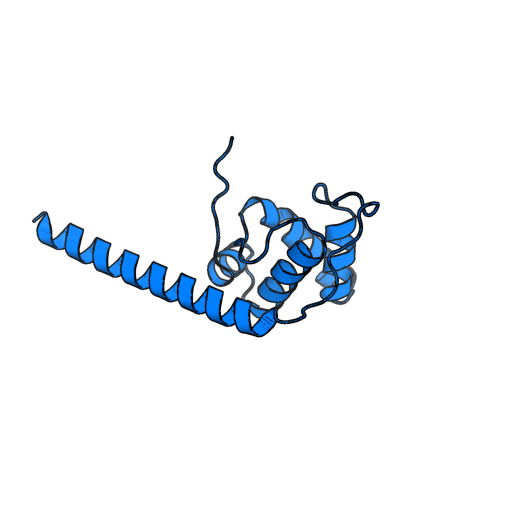C . ILE A 1 110 ? -11.384 6.087 20.182 1.00 80.00 110 ILE A C 1
ATOM 893 O O . ILE A 1 110 ? -11.990 5.819 21.217 1.00 80.00 110 ILE A O 1
ATOM 897 N N . LEU A 1 111 ? -11.377 5.238 19.148 1.00 74.88 111 LEU A N 1
ATOM 898 C CA . LEU A 1 111 ? -12.086 3.954 19.188 1.00 74.88 111 LEU A CA 1
ATOM 899 C C . LEU A 1 111 ? -11.536 2.998 20.253 1.00 74.88 111 LEU A C 1
ATOM 901 O O . LEU A 1 111 ? -12.302 2.201 20.800 1.00 74.88 111 LEU A O 1
ATOM 905 N N . VAL A 1 112 ? -10.230 3.032 20.525 1.00 77.56 112 VAL A N 1
ATOM 906 C CA . VAL A 1 112 ? -9.616 2.234 21.593 1.00 77.56 112 VAL A CA 1
ATOM 907 C C . VAL A 1 112 ? -10.072 2.737 22.960 1.00 77.56 112 VAL A C 1
ATOM 909 O O . VAL A 1 112 ? -10.507 1.921 23.771 1.00 77.56 112 VAL A O 1
ATOM 912 N N . GLU A 1 113 ? -10.041 4.049 23.197 1.00 79.25 113 GLU A N 1
ATOM 913 C CA . GLU A 1 113 ? -10.484 4.640 24.467 1.00 79.25 113 GLU A CA 1
ATOM 914 C C . GLU A 1 113 ? -11.978 4.401 24.725 1.00 79.25 113 GLU A C 1
ATOM 916 O O . GLU A 1 113 ? -12.349 3.880 25.777 1.00 79.25 113 GLU A O 1
ATOM 921 N N . LEU A 1 114 ? -12.837 4.608 23.721 1.00 74.12 114 LEU A N 1
ATOM 922 C CA . LEU A 1 114 ? -14.273 4.316 23.833 1.00 74.12 114 LEU A CA 1
ATOM 923 C C . LEU A 1 114 ? -14.562 2.839 24.147 1.00 74.12 114 LEU A C 1
ATOM 925 O O . LEU A 1 114 ? -15.544 2.519 24.820 1.00 74.12 114 LEU A O 1
ATOM 929 N N . ARG A 1 115 ? -13.729 1.906 23.666 1.00 75.19 115 ARG A N 1
ATOM 930 C CA . ARG A 1 115 ? -13.864 0.482 24.017 1.00 75.19 115 ARG A CA 1
ATOM 931 C C . ARG A 1 115 ? -13.462 0.207 25.459 1.00 75.19 115 ARG A C 1
ATOM 933 O O . ARG A 1 115 ? -14.116 -0.618 26.089 1.00 75.19 115 ARG A O 1
ATOM 940 N N . LYS A 1 116 ? -12.424 0.870 25.974 1.00 73.62 116 LYS A N 1
ATOM 941 C CA . LYS A 1 116 ? -12.016 0.734 27.379 1.00 73.62 116 LYS A CA 1
ATOM 942 C C . LYS A 1 116 ? -13.123 1.212 28.315 1.00 73.62 116 LYS A C 1
ATOM 944 O O . LYS A 1 116 ? -13.473 0.480 29.235 1.00 73.62 116 LYS A O 1
ATOM 949 N N . GLU A 1 117 ? -13.7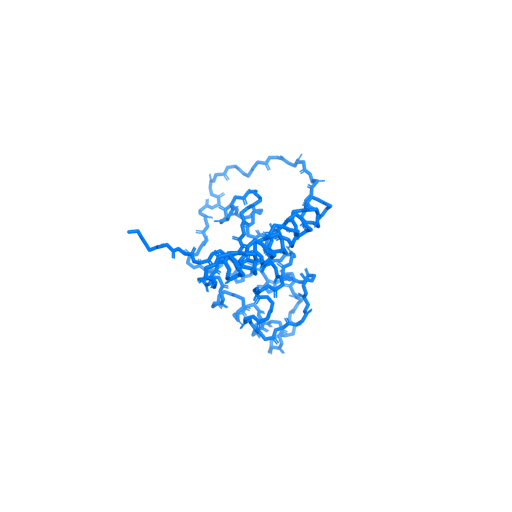44 2.357 28.026 1.00 64.44 117 GLU A N 1
ATOM 950 C CA . GLU A 1 117 ? -14.881 2.860 28.812 1.00 64.44 117 GLU A CA 1
ATOM 951 C C . GLU A 1 117 ? -16.095 1.923 28.761 1.00 64.44 117 GLU A C 1
ATOM 953 O O . GLU A 1 117 ? -16.725 1.666 29.783 1.00 64.44 117 GLU A O 1
ATOM 958 N N . LYS A 1 118 ? -16.405 1.337 27.595 1.00 57.34 118 LYS A N 1
ATOM 959 C CA . LYS A 1 118 ? -17.499 0.356 27.477 1.00 57.34 118 LYS A CA 1
ATOM 960 C C . LYS A 1 118 ? -17.254 -0.935 28.259 1.00 57.34 118 LYS A C 1
ATOM 962 O O . LYS A 1 118 ? -18.213 -1.567 28.688 1.00 57.34 118 LYS A O 1
ATOM 967 N N . VAL A 1 119 ? -15.995 -1.349 28.403 1.00 56.44 119 VAL A N 1
ATOM 968 C CA . VAL A 1 119 ? -15.624 -2.490 29.253 1.00 56.44 119 VAL A CA 1
ATOM 969 C C . VAL A 1 119 ? -15.742 -2.113 30.733 1.00 56.44 119 VAL A C 1
ATOM 971 O O . VAL A 1 119 ? -16.175 -2.943 31.522 1.00 56.44 119 VAL A O 1
ATOM 974 N N . PHE A 1 120 ? -15.435 -0.863 31.093 1.00 49.09 120 PHE A N 1
ATOM 975 C CA . PHE A 1 120 ? -15.532 -0.364 32.468 1.00 49.09 120 PHE A CA 1
ATOM 976 C C . PHE A 1 120 ? -16.979 -0.139 32.940 1.00 49.09 120 PHE A C 1
ATOM 978 O O . PHE A 1 120 ? -17.281 -0.386 34.098 1.00 49.09 120 PHE A O 1
ATOM 985 N N . ASN A 1 121 ? -17.888 0.270 32.049 1.00 50.97 121 ASN A N 1
ATOM 986 C CA . ASN A 1 121 ? -19.302 0.517 32.378 1.00 50.97 121 ASN A CA 1
ATOM 987 C C . ASN A 1 121 ? -20.194 -0.742 32.370 1.00 50.97 121 ASN A C 1
ATOM 989 O O . ASN A 1 121 ? -21.395 -0.636 32.605 1.00 50.97 121 ASN A O 1
ATOM 993 N N . ASN A 1 122 ? -19.632 -1.914 32.060 1.00 51.69 122 ASN A N 1
ATOM 994 C CA . ASN A 1 122 ? -20.336 -3.204 32.053 1.00 51.69 122 ASN A CA 1
ATOM 995 C C . ASN A 1 122 ? -19.872 -4.146 33.190 1.00 51.69 122 ASN A C 1
ATOM 997 O O . ASN A 1 122 ? -20.160 -5.344 33.132 1.00 51.69 122 ASN A O 1
ATOM 1001 N N . GLN A 1 123 ? -19.144 -3.626 34.186 1.00 44.62 123 GLN A N 1
ATOM 1002 C CA . GLN A 1 123 ? -18.833 -4.288 35.463 1.00 44.62 123 GLN A CA 1
ATOM 1003 C C . GLN A 1 123 ? -19.625 -3.630 36.592 1.00 44.62 123 GLN A C 1
ATOM 1005 O O . GLN A 1 123 ? -20.000 -4.370 37.527 1.00 44.62 123 GLN A O 1
#

Foldseek 3Di:
DDPFDFDFLCRLCVVLVHDPSVLSLVLVVVCCQQVLDDVLGGDTPVCSVLVVQLVCCCPVVVDDSVVSSVVSCCPDPSGDDPPDDGDDDDPPRPVVSVVSSVVVVVVVVVVVVVVVVVVVVVD

Secondary structure (DSSP, 8-state):
-----EE-HHHHHHHTT---HHHHHHHHHHHHHTTSS-TTPPEEGGGHHHHHHHHHHHHHH---HHHHHHHHHHHSTT---TTSPPPP-----HHHHHHHHHHHHHHHHHHHHHHHHHHHTT-

Sequence (123 aa):
MVLKKKLSVKKFAKLVGHHSEGNIRVFRERLRLKGIIKNNEPLTEDLVPVWKEIFTAHEQQGVSWTEAMDHVIDHSEYSVDQSKPQPSEEVITSKNDEKMDEIITLLNEILVELRKEKVFNNQ